Protein AF-A0A371QXH0-F1 (afdb_monomer)

Sequence (104 aa):
MSCVDIQYVRSLCERCRRRGLRQLLCIAACLNVEGMLIYNAEVQVTRDKVSELAKIEVDEETYRAVAGELDGKVVRGYALAAYAAAALCKELVRVLGGRKLPEA

Solvent-accessible surface area (backbone atoms only — not comparable to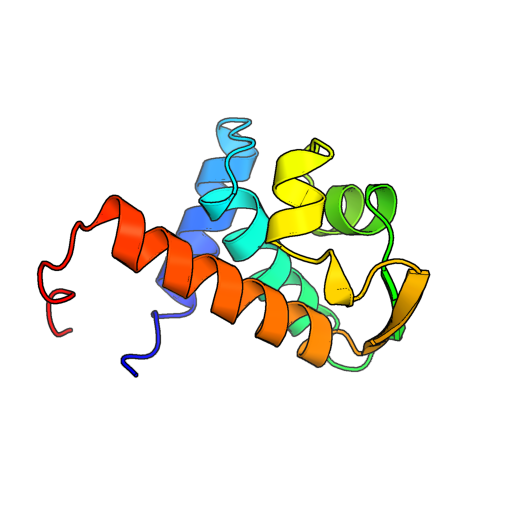 full-atom values): 5547 Å² total; per-residue (Å²): 133,86,80,77,58,67,68,58,38,48,56,46,20,54,53,20,53,78,68,69,46,66,46,56,58,30,48,12,27,19,29,24,53,43,16,54,76,39,35,83,43,80,39,66,35,41,61,67,49,51,18,60,64,35,62,41,76,62,54,70,69,46,36,47,67,39,44,44,95,44,57,76,37,74,41,39,15,44,56,52,12,52,44,8,44,52,38,27,51,55,44,50,46,62,75,54,61,84,54,79,76,81,82,130

Structure (mmCIF, N/CA/C/O backbone):
data_AF-A0A371QXH0-F1
#
_entry.id   AF-A0A371QXH0-F1
#
loop_
_atom_site.group_PDB
_atom_site.id
_atom_site.type_symbol
_atom_site.label_atom_id
_atom_site.label_alt_id
_atom_site.label_comp_id
_atom_site.label_asym_id
_atom_site.label_entity_id
_atom_site.label_seq_id
_atom_site.pdbx_PDB_ins_code
_atom_site.Cartn_x
_atom_site.Cartn_y
_atom_site.Cartn_z
_atom_site.occupancy
_atom_site.B_iso_or_equiv
_atom_site.auth_seq_id
_atom_site.auth_comp_id
_atom_site.auth_asym_id
_atom_site.auth_atom_id
_atom_site.pdbx_PDB_model_num
ATOM 1 N N . MET A 1 1 ? -8.235 -10.683 -18.192 1.00 45.56 1 MET A N 1
ATOM 2 C CA . MET A 1 1 ? -8.206 -9.637 -17.147 1.00 45.56 1 MET A CA 1
ATOM 3 C C . MET A 1 1 ? -8.038 -8.306 -17.849 1.00 45.56 1 MET A C 1
ATOM 5 O O . MET A 1 1 ? -7.051 -8.154 -18.551 1.00 45.56 1 MET A O 1
ATOM 9 N N . SER A 1 2 ? -9.001 -7.392 -17.739 1.00 51.03 2 SER A N 1
ATOM 10 C CA . SER A 1 2 ? -8.832 -6.017 -18.220 1.00 51.03 2 SER A CA 1
ATOM 11 C C . SER A 1 2 ? -7.855 -5.295 -17.294 1.00 51.03 2 SER A C 1
ATOM 13 O O . SER A 1 2 ? -8.090 -5.229 -16.086 1.00 51.03 2 SER A O 1
ATOM 15 N N . CYS A 1 3 ? -6.753 -4.792 -17.840 1.00 57.56 3 CYS A N 1
ATOM 16 C CA . CYS A 1 3 ? -5.841 -3.930 -17.098 1.00 57.56 3 CYS A CA 1
ATOM 17 C C . CYS A 1 3 ? -6.576 -2.632 -16.734 1.00 57.56 3 CYS A C 1
ATOM 19 O O . CYS A 1 3 ? -7.224 -2.034 -17.590 1.00 57.56 3 CYS A O 1
ATOM 21 N N . VAL A 1 4 ? -6.500 -2.203 -15.473 1.00 66.00 4 VAL A N 1
ATOM 22 C CA . VAL A 1 4 ? -6.993 -0.879 -15.070 1.00 66.00 4 VAL A CA 1
ATOM 23 C C . VAL A 1 4 ? -5.960 0.154 -15.516 1.00 66.00 4 VAL A C 1
ATOM 25 O O . VAL A 1 4 ? -4.770 -0.024 -15.258 1.00 66.00 4 VAL A O 1
ATOM 28 N N . ASP A 1 5 ? -6.403 1.217 -16.189 1.00 81.75 5 ASP A N 1
ATOM 29 C CA . ASP A 1 5 ? -5.529 2.300 -16.648 1.00 81.75 5 ASP A CA 1
ATOM 30 C C . ASP A 1 5 ? -4.735 2.909 -15.473 1.00 81.75 5 ASP A C 1
ATOM 32 O O . ASP A 1 5 ? -5.302 3.319 -14.456 1.00 81.75 5 ASP A O 1
ATOM 36 N N . ILE A 1 6 ? -3.408 2.993 -15.609 1.00 81.06 6 ILE A N 1
ATOM 37 C CA . ILE A 1 6 ? -2.522 3.499 -14.553 1.00 81.06 6 ILE A CA 1
ATOM 38 C C . ILE A 1 6 ? -2.794 4.970 -14.192 1.00 81.06 6 ILE A C 1
ATOM 40 O O . ILE A 1 6 ? -2.642 5.353 -13.031 1.00 81.06 6 ILE A O 1
ATOM 44 N N . GLN A 1 7 ? -3.239 5.801 -15.139 1.00 86.31 7 GLN A N 1
ATOM 45 C CA . GLN A 1 7 ? -3.649 7.187 -14.893 1.00 86.31 7 GLN A CA 1
ATOM 46 C C . G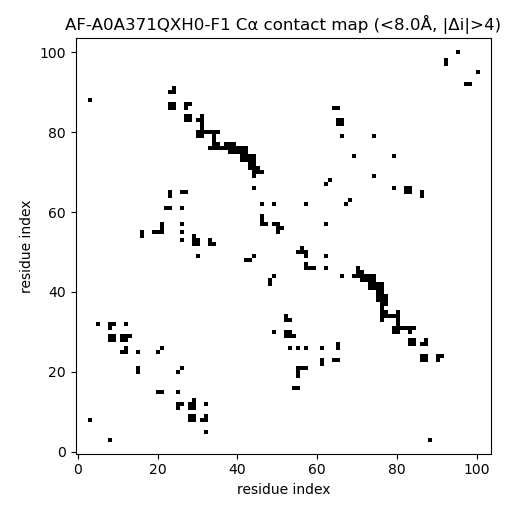LN A 1 7 ? -4.926 7.248 -14.059 1.00 86.31 7 GLN A C 1
ATOM 48 O O . GLN A 1 7 ? -5.046 8.102 -13.174 1.00 86.31 7 GLN A O 1
ATOM 53 N N . TYR A 1 8 ? -5.854 6.311 -14.275 1.00 88.19 8 TYR A N 1
ATOM 54 C CA . TYR A 1 8 ? -7.032 6.178 -13.423 1.00 88.19 8 TYR A CA 1
ATOM 55 C C . TYR A 1 8 ? -6.635 5.799 -11.990 1.00 88.19 8 TYR A C 1
ATOM 57 O O . TYR A 1 8 ? -7.096 6.438 -11.040 1.00 88.19 8 TYR A O 1
ATOM 65 N N . VAL A 1 9 ? -5.737 4.819 -11.819 1.00 90.69 9 VAL A N 1
ATOM 66 C CA . VAL A 1 9 ? -5.261 4.388 -10.489 1.00 90.69 9 VAL A CA 1
ATOM 67 C C . VAL A 1 9 ? -4.534 5.526 -9.760 1.00 90.69 9 VAL A C 1
ATOM 69 O O . VAL A 1 9 ? -4.811 5.779 -8.585 1.00 90.69 9 VAL A O 1
ATOM 72 N N . ARG A 1 10 ? -3.676 6.282 -10.459 1.00 93.25 10 ARG A N 1
ATOM 73 C CA . ARG A 1 10 ? -3.016 7.485 -9.919 1.00 93.25 10 ARG A CA 1
ATOM 74 C C . ARG A 1 10 ? -4.020 8.545 -9.474 1.00 93.25 10 ARG A C 1
ATOM 76 O O . ARG A 1 10 ? -3.993 8.972 -8.321 1.00 93.25 10 ARG A O 1
ATOM 83 N N . SER A 1 11 ? -4.960 8.899 -10.349 1.00 93.50 11 SER A N 1
ATOM 84 C CA . SER A 1 11 ? -6.016 9.877 -10.055 1.00 93.50 11 SER A CA 1
ATOM 85 C C . SER A 1 11 ? -6.893 9.450 -8.874 1.00 93.50 11 SER A C 1
ATOM 87 O O . SER A 1 11 ? -7.352 10.276 -8.083 1.00 93.50 11 SER A O 1
ATOM 89 N N . LEU A 1 12 ? -7.157 8.151 -8.732 1.00 92.12 12 LEU A N 1
ATOM 90 C CA . LEU A 1 12 ? -7.871 7.596 -7.589 1.00 92.12 12 LEU A CA 1
ATOM 91 C C . LEU A 1 12 ? -7.063 7.748 -6.295 1.00 92.12 12 LEU A C 1
ATOM 93 O O . LEU A 1 12 ? -7.598 8.293 -5.330 1.00 92.12 12 LEU A O 1
ATOM 97 N N . CYS A 1 13 ? -5.787 7.352 -6.290 1.00 95.12 13 CYS A N 1
ATOM 98 C CA . CYS A 1 13 ? -4.919 7.509 -5.123 1.00 95.12 13 CYS A CA 1
ATOM 99 C C . CYS A 1 13 ? -4.846 8.970 -4.647 1.00 95.12 13 CYS A C 1
ATOM 101 O O . CYS A 1 13 ? -5.043 9.258 -3.465 1.00 95.12 13 CYS A O 1
ATOM 103 N N . GLU A 1 14 ? -4.627 9.918 -5.562 1.00 95.25 14 GLU A N 1
ATOM 104 C CA . GLU A 1 14 ? -4.560 11.341 -5.217 1.00 95.25 14 GLU A CA 1
ATOM 105 C C . GLU A 1 14 ? -5.864 11.857 -4.608 1.00 95.25 14 GLU A C 1
ATOM 107 O O . GLU A 1 14 ? -5.845 12.568 -3.599 1.00 95.25 14 GLU A O 1
ATOM 112 N N . ARG A 1 15 ? -7.012 11.474 -5.181 1.00 94.94 15 ARG A N 1
ATOM 113 C CA . ARG A 1 15 ? -8.326 11.827 -4.625 1.00 94.94 15 ARG A CA 1
ATOM 114 C C . ARG A 1 15 ? -8.514 11.254 -3.226 1.00 94.94 15 ARG A C 1
ATOM 116 O O . ARG A 1 15 ? -9.024 11.961 -2.360 1.00 94.94 15 ARG A O 1
ATOM 123 N N . CYS A 1 16 ? -8.091 10.015 -2.997 1.00 94.88 16 CYS A N 1
ATOM 124 C CA . CYS A 1 16 ? -8.172 9.384 -1.686 1.00 94.88 16 CYS A CA 1
ATOM 125 C C . CYS A 1 16 ? -7.330 10.118 -0.642 1.00 94.88 16 CYS A C 1
ATOM 127 O O . CYS A 1 16 ? -7.856 10.459 0.416 1.00 94.88 16 CYS A O 1
ATOM 129 N N . ARG A 1 17 ? -6.073 10.448 -0.967 1.00 94.62 17 ARG A N 1
ATOM 130 C CA . ARG A 1 17 ? -5.185 11.228 -0.090 1.00 94.62 17 ARG A CA 1
ATOM 131 C C . ARG A 1 17 ? -5.779 12.595 0.249 1.00 94.62 17 ARG A C 1
ATOM 133 O O . ARG A 1 17 ? -5.896 12.932 1.420 1.00 94.62 17 ARG A O 1
ATOM 140 N N . ARG A 1 18 ? -6.229 13.357 -0.759 1.00 94.12 18 ARG A N 1
ATOM 141 C CA . ARG A 1 18 ? -6.814 14.700 -0.558 1.00 94.12 18 ARG A CA 1
ATOM 142 C C . ARG A 1 18 ? -8.074 14.684 0.307 1.00 94.12 18 ARG A C 1
ATOM 144 O O . ARG A 1 18 ? -8.337 15.649 1.012 1.00 94.12 18 ARG A O 1
ATOM 151 N N . ARG A 1 19 ? -8.867 13.613 0.230 1.00 91.94 19 ARG A N 1
ATOM 152 C CA . ARG A 1 19 ? -10.130 13.467 0.970 1.00 91.94 19 ARG A CA 1
ATOM 153 C C . ARG A 1 19 ? -9.991 12.676 2.274 1.00 91.94 19 ARG A C 1
ATOM 155 O O . ARG A 1 19 ? -10.999 12.476 2.943 1.00 91.94 19 ARG A O 1
ATOM 162 N N . GLY A 1 20 ? -8.791 12.198 2.613 1.00 87.19 20 GLY A N 1
ATOM 163 C CA . GLY A 1 20 ? -8.559 11.356 3.788 1.00 87.19 20 GLY A CA 1
ATOM 164 C C . GLY A 1 20 ? -9.329 10.030 3.760 1.00 87.19 20 GLY A C 1
ATOM 165 O O . GLY A 1 20 ? -9.723 9.531 4.811 1.00 87.19 20 GLY A O 1
ATOM 166 N N . LEU A 1 21 ? -9.593 9.472 2.572 1.00 89.81 21 LEU A N 1
ATOM 167 C CA . LEU A 1 21 ? -10.342 8.220 2.430 1.00 89.81 21 LEU A CA 1
ATOM 168 C C . LEU A 1 21 ? -9.446 7.021 2.753 1.00 89.81 21 LEU A C 1
ATOM 170 O O . LEU A 1 21 ? -8.436 6.799 2.090 1.00 89.81 21 LEU A O 1
ATOM 174 N N . ARG A 1 22 ? -9.869 6.220 3.734 1.00 89.69 22 ARG A N 1
ATOM 175 C CA . ARG A 1 22 ? -9.121 5.067 4.272 1.00 89.69 22 ARG A CA 1
ATOM 176 C C . ARG A 1 22 ? -9.635 3.713 3.776 1.00 89.69 22 ARG A C 1
ATOM 178 O O . ARG A 1 22 ? -9.350 2.682 4.356 1.00 89.69 22 ARG A O 1
ATOM 185 N N . GLN A 1 23 ? -10.447 3.715 2.725 1.00 89.19 23 GLN A N 1
ATOM 186 C CA . GLN A 1 23 ? -11.073 2.498 2.205 1.00 89.19 23 GLN A CA 1
ATOM 187 C C . GLN A 1 23 ? -10.038 1.603 1.511 1.00 89.19 23 GLN A C 1
ATOM 189 O O . GLN A 1 23 ? -9.081 2.109 0.920 1.00 89.19 23 GLN A O 1
ATOM 194 N N . LEU A 1 24 ? -10.28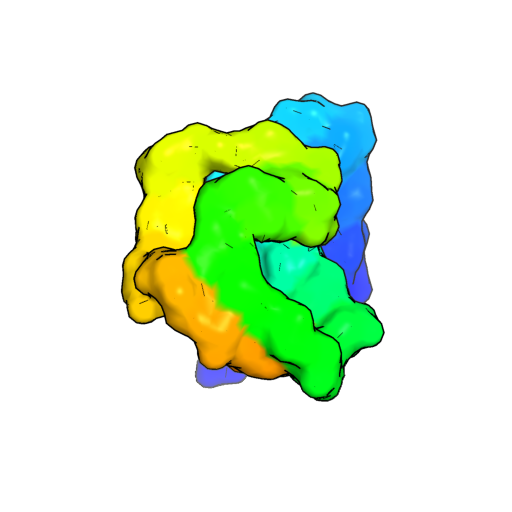2 0.290 1.480 1.00 91.12 24 LEU A N 1
ATOM 195 C CA . LEU A 1 24 ? -9.430 -0.695 0.800 1.00 91.12 24 LEU A CA 1
ATOM 196 C C . LEU A 1 24 ? -9.064 -0.273 -0.624 1.00 91.12 24 LEU A C 1
ATOM 198 O O . LEU A 1 24 ? -7.888 -0.288 -0.985 1.00 91.12 24 LEU A O 1
ATOM 202 N N . LEU A 1 25 ? -10.048 0.187 -1.403 1.00 92.06 25 LEU A N 1
ATOM 203 C CA . LEU A 1 25 ? -9.842 0.670 -2.769 1.00 92.06 25 LEU A CA 1
ATOM 204 C C . LEU A 1 25 ? -8.761 1.767 -2.849 1.00 92.06 25 LEU A C 1
ATOM 206 O O . LEU A 1 25 ? -7.934 1.767 -3.758 1.00 92.06 25 LEU A O 1
ATOM 210 N N . CYS A 1 26 ? -8.752 2.690 -1.887 1.00 93.62 26 CYS A N 1
ATOM 211 C CA . CYS A 1 26 ? -7.802 3.795 -1.822 1.00 93.62 26 CYS A CA 1
ATOM 212 C C . CYS A 1 26 ? -6.390 3.327 -1.484 1.00 93.62 26 CYS A C 1
ATOM 214 O O . CYS A 1 26 ? -5.427 3.731 -2.136 1.00 93.62 26 CYS A O 1
ATOM 216 N N . ILE A 1 27 ? -6.275 2.460 -0.480 1.00 95.44 27 ILE A N 1
ATOM 217 C CA . ILE A 1 27 ? -4.986 1.950 -0.013 1.00 95.44 27 ILE A CA 1
ATOM 218 C C . ILE A 1 27 ? -4.365 1.050 -1.082 1.00 95.44 27 ILE A C 1
ATOM 220 O O . ILE A 1 27 ? -3.197 1.226 -1.417 1.00 95.44 27 ILE A O 1
ATOM 224 N N . ALA A 1 28 ? -5.156 0.178 -1.710 1.00 94.88 28 ALA A N 1
ATOM 225 C CA . ALA A 1 28 ? -4.717 -0.657 -2.822 1.00 94.88 28 ALA A CA 1
ATOM 226 C C . ALA A 1 28 ? -4.269 0.177 -4.039 1.00 94.88 28 ALA A C 1
ATOM 228 O O . ALA A 1 28 ? -3.214 -0.087 -4.615 1.00 94.88 28 ALA A O 1
ATOM 229 N N . ALA A 1 29 ? -5.015 1.228 -4.404 1.00 94.81 29 ALA A N 1
ATOM 230 C CA . ALA A 1 29 ? -4.626 2.122 -5.496 1.00 94.81 29 ALA A CA 1
ATOM 231 C C . ALA A 1 29 ? -3.307 2.853 -5.205 1.00 94.81 29 ALA A C 1
ATOM 233 O O . ALA A 1 29 ? -2.407 2.867 -6.045 1.00 94.81 29 ALA A O 1
ATOM 234 N N . CYS A 1 30 ? -3.163 3.436 -4.011 1.00 96.38 30 CYS A N 1
ATOM 235 C CA . CYS A 1 30 ? -1.937 4.140 -3.646 1.00 96.38 30 CYS A CA 1
ATOM 236 C C . CYS A 1 30 ? -0.735 3.208 -3.535 1.00 96.38 30 CYS A C 1
ATOM 238 O O . CYS A 1 30 ? 0.335 3.542 -4.035 1.00 96.38 30 CYS A O 1
ATOM 240 N N . LEU A 1 31 ? -0.905 2.029 -2.942 1.00 95.56 31 LEU A N 1
ATOM 241 C CA . LEU A 1 31 ? 0.178 1.066 -2.798 1.00 95.56 31 LEU A CA 1
ATOM 242 C C . LEU A 1 31 ? 0.623 0.497 -4.152 1.00 95.56 31 LEU A C 1
ATOM 244 O O . LEU A 1 31 ? 1.815 0.279 -4.358 1.00 95.56 31 LEU A O 1
ATOM 248 N N . ASN A 1 32 ? -0.304 0.329 -5.103 1.00 94.94 32 ASN A N 1
ATOM 249 C CA . ASN A 1 32 ? 0.041 -0.029 -6.476 1.00 94.94 32 ASN A CA 1
ATOM 250 C C . ASN A 1 32 ? 0.925 1.040 -7.140 1.00 94.94 32 ASN A C 1
ATOM 252 O O . ASN A 1 32 ? 1.964 0.708 -7.706 1.00 94.94 32 ASN A O 1
ATOM 256 N N . VAL A 1 33 ? 0.551 2.318 -7.034 1.00 94.81 33 VAL A N 1
ATOM 257 C CA . VAL A 1 33 ? 1.332 3.428 -7.606 1.00 94.81 33 VAL A CA 1
ATOM 258 C C . VAL A 1 33 ? 2.708 3.527 -6.956 1.00 94.81 33 VAL A C 1
ATOM 260 O O . VAL A 1 33 ? 3.717 3.591 -7.654 1.00 94.81 33 VAL A O 1
ATOM 263 N N . GLU A 1 34 ? 2.755 3.533 -5.629 1.00 95.69 34 GLU A N 1
ATOM 264 C CA . GLU A 1 34 ? 3.988 3.759 -4.875 1.00 95.69 34 GLU A CA 1
ATOM 265 C C . GLU A 1 34 ? 4.943 2.578 -5.026 1.00 95.69 34 GLU 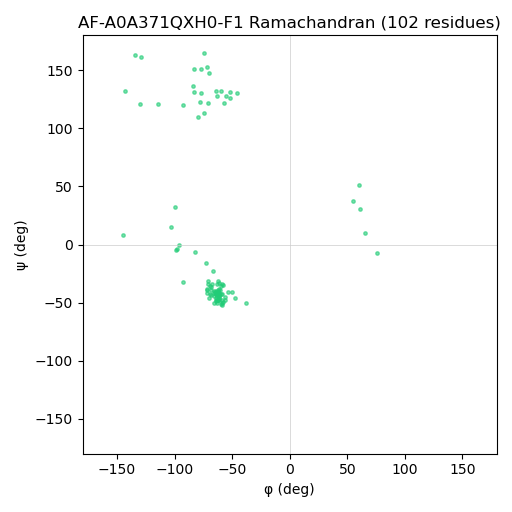A C 1
ATOM 267 O O . GLU A 1 34 ? 6.117 2.788 -5.315 1.00 95.69 34 GLU A O 1
ATOM 272 N N . GLY A 1 35 ? 4.446 1.338 -4.970 1.00 94.50 35 GLY A N 1
ATOM 273 C CA . GLY A 1 35 ? 5.265 0.151 -5.220 1.00 94.50 35 GLY A CA 1
ATOM 274 C C . GLY A 1 35 ? 5.909 0.150 -6.614 1.00 94.50 35 GLY A C 1
ATOM 275 O O . GLY A 1 35 ? 7.054 -0.276 -6.755 1.00 94.50 35 GLY A O 1
ATOM 276 N N . MET A 1 36 ? 5.230 0.698 -7.632 1.00 93.19 36 MET A N 1
ATOM 277 C CA . MET A 1 36 ? 5.813 0.888 -8.967 1.00 93.19 36 MET A CA 1
ATOM 278 C C . MET A 1 36 ? 6.875 1.995 -9.011 1.00 93.19 36 MET A C 1
ATOM 280 O O . MET A 1 36 ? 7.814 1.889 -9.795 1.00 93.19 36 MET A O 1
ATOM 284 N N . LEU A 1 37 ? 6.766 3.042 -8.185 1.00 94.25 37 LEU A N 1
ATOM 285 C CA . LEU A 1 37 ? 7.799 4.083 -8.076 1.00 94.25 37 LEU A CA 1
ATOM 286 C C . LEU A 1 37 ? 9.075 3.549 -7.416 1.00 94.25 37 LEU A C 1
ATOM 288 O O . LEU A 1 37 ? 10.177 3.915 -7.817 1.00 94.25 37 LEU A O 1
ATOM 292 N N . ILE A 1 38 ? 8.929 2.642 -6.450 1.00 94.94 38 ILE A N 1
ATOM 293 C CA . ILE A 1 38 ? 10.046 1.980 -5.765 1.00 94.94 38 ILE A CA 1
ATOM 294 C C . ILE A 1 38 ? 10.323 0.574 -6.317 1.00 94.94 38 ILE A C 1
ATOM 296 O O . ILE A 1 38 ? 10.750 -0.308 -5.578 1.00 94.94 38 ILE A O 1
ATOM 300 N N . TYR A 1 39 ? 10.095 0.362 -7.618 1.00 92.50 39 TYR A N 1
ATOM 301 C CA . TYR A 1 39 ? 10.020 -0.945 -8.290 1.00 92.50 39 TYR A CA 1
ATOM 302 C C . TYR A 1 39 ? 11.026 -2.004 -7.793 1.00 92.50 39 TYR A C 1
ATOM 304 O O . TYR A 1 39 ? 10.629 -3.113 -7.438 1.00 92.50 39 TYR A O 1
ATOM 312 N N . ASN A 1 40 ? 12.318 -1.658 -7.717 1.00 95.94 40 ASN A N 1
ATOM 313 C CA . ASN A 1 40 ? 13.396 -2.571 -7.308 1.00 95.94 40 ASN A CA 1
ATOM 314 C C . ASN A 1 40 ? 13.829 -2.436 -5.839 1.00 95.94 40 ASN A C 1
ATOM 316 O O . ASN A 1 40 ? 14.680 -3.207 -5.395 1.00 95.94 40 ASN A O 1
ATOM 320 N N . ALA A 1 41 ? 13.293 -1.480 -5.080 1.00 97.00 41 ALA A N 1
ATOM 321 C CA . ALA A 1 41 ? 13.646 -1.317 -3.674 1.00 97.00 41 ALA A CA 1
ATOM 322 C C . ALA A 1 41 ? 13.084 -2.473 -2.840 1.00 97.00 41 ALA A C 1
ATOM 324 O O . ALA A 1 41 ? 12.019 -3.012 -3.147 1.00 97.00 41 ALA A O 1
ATOM 325 N N . GLU A 1 42 ? 13.803 -2.843 -1.784 1.00 97.88 42 GLU A N 1
ATOM 326 C CA . GLU A 1 42 ? 13.316 -3.795 -0.789 1.00 97.88 42 GLU A CA 1
ATOM 327 C C . GLU A 1 42 ? 12.450 -3.078 0.243 1.00 97.88 42 GLU A C 1
ATOM 329 O O . GLU A 1 42 ? 12.777 -1.989 0.717 1.00 97.88 42 GLU A O 1
ATOM 334 N N . VAL A 1 43 ? 11.330 -3.702 0.583 1.00 96.69 43 VAL A N 1
ATOM 335 C CA . VAL A 1 43 ? 10.348 -3.196 1.532 1.00 96.69 43 VAL A CA 1
ATOM 336 C C . VAL A 1 43 ? 10.057 -4.300 2.528 1.00 96.69 43 VAL A C 1
ATOM 338 O O . VAL A 1 43 ? 9.590 -5.371 2.141 1.00 96.69 43 VAL A O 1
ATOM 341 N N . GLN A 1 44 ? 10.297 -4.034 3.809 1.00 97.94 44 GLN A N 1
ATOM 342 C CA . GLN A 1 44 ? 9.736 -4.852 4.874 1.00 97.94 44 GLN A CA 1
ATOM 343 C C . GLN A 1 44 ? 8.249 -4.521 4.994 1.00 97.94 44 GLN A C 1
ATOM 345 O O . GLN A 1 44 ? 7.880 -3.396 5.332 1.00 97.94 44 GLN A O 1
ATOM 350 N N . VAL A 1 45 ? 7.392 -5.482 4.664 1.00 97.44 45 VAL A N 1
ATOM 351 C CA . VAL A 1 45 ? 5.948 -5.268 4.639 1.00 97.44 45 VAL A CA 1
ATOM 352 C C . VAL A 1 45 ? 5.411 -5.343 6.059 1.00 97.44 45 VAL A C 1
ATOM 354 O O . VAL A 1 45 ? 5.370 -6.401 6.679 1.00 97.44 45 VAL A O 1
ATOM 357 N N . THR A 1 46 ? 5.008 -4.190 6.570 1.00 97.75 46 THR A N 1
ATOM 358 C CA . THR A 1 46 ? 4.296 -4.032 7.836 1.00 97.75 46 THR A CA 1
ATOM 359 C C . THR A 1 46 ? 3.133 -3.075 7.615 1.00 97.75 46 THR A C 1
ATOM 361 O O . THR A 1 46 ? 3.124 -2.317 6.638 1.00 97.75 46 THR A O 1
ATOM 364 N N . ARG A 1 47 ? 2.162 -3.053 8.531 1.00 97.06 47 ARG A N 1
ATOM 365 C CA . ARG A 1 47 ? 1.054 -2.090 8.467 1.00 97.06 47 ARG A CA 1
ATOM 366 C C . ARG A 1 47 ? 1.552 -0.650 8.423 1.00 97.06 47 ARG A C 1
ATOM 368 O O . ARG A 1 47 ? 1.099 0.128 7.587 1.00 97.06 47 ARG A O 1
ATOM 375 N N . ASP A 1 48 ? 2.523 -0.321 9.269 1.00 97.44 48 ASP A N 1
ATOM 376 C CA . ASP A 1 48 ? 3.102 1.020 9.330 1.00 97.44 48 ASP A CA 1
ATOM 377 C C . ASP A 1 48 ? 3.805 1.372 8.020 1.00 97.44 48 ASP A C 1
ATOM 379 O O . ASP A 1 48 ? 3.627 2.477 7.511 1.00 97.44 48 ASP A O 1
ATOM 383 N N . LYS A 1 49 ? 4.515 0.415 7.404 1.00 97.12 49 LYS A N 1
ATOM 384 C CA . LYS A 1 49 ? 5.160 0.651 6.112 1.00 97.12 49 LYS A CA 1
ATOM 385 C C . LYS A 1 49 ? 4.152 0.826 4.980 1.00 97.12 49 LYS A C 1
ATOM 387 O O . LYS A 1 49 ? 4.341 1.682 4.118 1.00 97.12 49 LYS A O 1
ATOM 392 N N . VAL A 1 50 ? 3.066 0.053 4.978 1.00 96.44 50 VAL A N 1
ATOM 393 C CA . VAL A 1 50 ? 1.969 0.222 4.013 1.00 96.44 50 VAL A CA 1
ATOM 394 C C . VAL A 1 50 ? 1.291 1.581 4.199 1.00 96.44 50 VAL A C 1
ATOM 396 O O . VAL A 1 50 ? 1.042 2.263 3.207 1.00 96.44 50 VAL A O 1
ATOM 399 N N . SER A 1 51 ? 1.057 2.005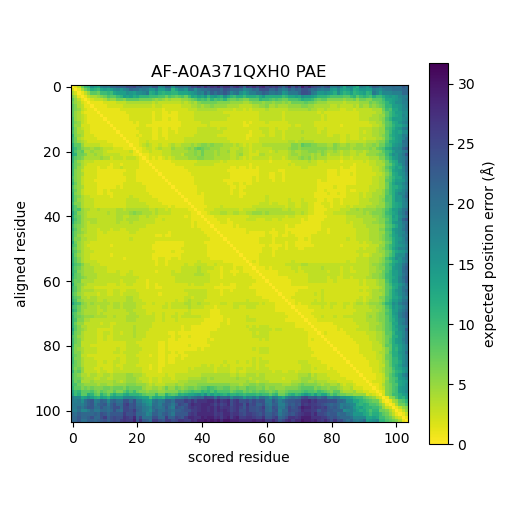 5.442 1.00 96.62 51 SER A N 1
ATOM 400 C CA . SER A 1 51 ? 0.513 3.326 5.786 1.00 96.62 51 SER A CA 1
ATOM 401 C C . SER A 1 51 ? 1.425 4.467 5.325 1.00 96.62 51 SER A C 1
ATOM 403 O O . SER A 1 51 ? 0.969 5.404 4.665 1.00 96.62 51 SER A O 1
ATOM 405 N N . GLU A 1 52 ? 2.732 4.347 5.576 1.00 97.12 52 GLU A N 1
ATOM 406 C CA . GLU A 1 52 ? 3.762 5.296 5.142 1.00 97.12 52 GLU A CA 1
ATOM 407 C C . GLU A 1 52 ? 3.785 5.437 3.613 1.00 97.12 52 GLU A C 1
ATOM 409 O O . GLU A 1 52 ? 3.674 6.548 3.090 1.00 97.12 52 GLU A O 1
ATOM 414 N N . LEU A 1 53 ? 3.873 4.316 2.886 1.00 96.25 53 LEU A N 1
ATOM 415 C CA . LEU A 1 53 ? 3.899 4.309 1.422 1.00 96.25 53 LEU A CA 1
ATOM 416 C C . LEU A 1 53 ? 2.590 4.857 0.848 1.00 96.25 53 LEU A C 1
ATOM 418 O O . LEU A 1 53 ? 2.601 5.747 -0.001 1.00 96.25 53 LEU A O 1
ATOM 422 N N . ALA A 1 54 ? 1.443 4.384 1.341 1.00 94.44 54 ALA A N 1
ATOM 423 C CA . ALA A 1 54 ? 0.141 4.850 0.882 1.00 94.44 54 ALA A CA 1
ATOM 424 C C . ALA A 1 54 ? -0.121 6.321 1.245 1.00 94.44 54 ALA A C 1
ATOM 426 O O . ALA A 1 54 ? -0.890 6.977 0.537 1.00 94.44 54 ALA A O 1
ATOM 427 N N . LYS A 1 55 ? 0.552 6.866 2.270 1.00 95.12 55 LYS A N 1
ATOM 428 C CA . LYS A 1 55 ? 0.283 8.181 2.884 1.00 95.12 55 LYS A CA 1
ATOM 429 C C . LYS A 1 55 ? -1.172 8.302 3.349 1.00 95.12 55 LYS A C 1
ATOM 431 O O . LYS A 1 55 ? -1.809 9.341 3.176 1.00 95.12 55 LYS A O 1
ATOM 436 N N . ILE A 1 56 ? -1.710 7.200 3.863 1.00 94.81 56 ILE A N 1
ATOM 437 C CA . ILE A 1 56 ? -3.083 7.043 4.348 1.00 94.81 56 ILE A CA 1
ATOM 438 C C . ILE A 1 56 ? -2.993 6.137 5.572 1.00 94.81 56 ILE A C 1
ATOM 440 O O . ILE A 1 56 ? -2.34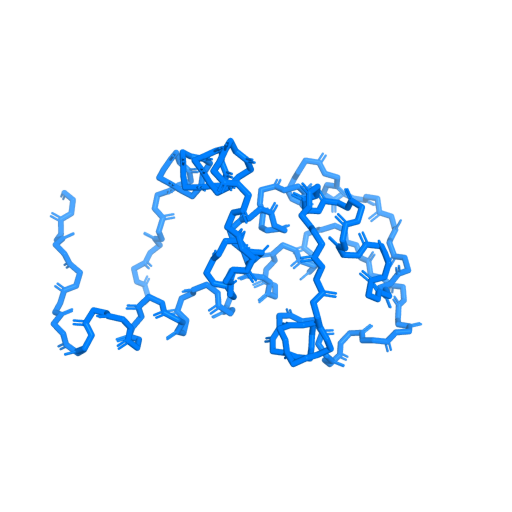8 5.100 5.494 1.00 94.81 56 ILE A O 1
ATOM 444 N N . GLU A 1 57 ? -3.644 6.506 6.675 1.00 93.94 57 GLU A N 1
ATOM 445 C CA . GLU A 1 57 ? -3.736 5.638 7.852 1.00 93.94 57 GLU A CA 1
ATOM 446 C C . GLU A 1 57 ? -4.502 4.354 7.504 1.00 93.94 57 GLU A C 1
ATOM 448 O O . GLU A 1 57 ? -5.607 4.418 6.958 1.00 93.94 57 GLU A O 1
ATOM 453 N N . VAL A 1 58 ? -3.906 3.203 7.817 1.00 94.38 58 VAL A N 1
ATOM 454 C CA . VAL A 1 58 ? -4.425 1.878 7.460 1.00 94.38 58 VAL A CA 1
ATOM 455 C C . VAL A 1 58 ? -4.813 1.124 8.723 1.00 94.38 58 VAL A C 1
ATOM 457 O O . VAL A 1 58 ? -3.968 0.877 9.582 1.00 94.38 58 VAL A O 1
ATOM 460 N N . ASP A 1 59 ? -6.084 0.740 8.821 1.00 94.06 59 ASP A N 1
ATOM 461 C CA . ASP A 1 59 ? -6.565 -0.174 9.856 1.00 94.06 59 ASP A CA 1
ATOM 462 C C . ASP A 1 59 ? -6.149 -1.632 9.580 1.00 94.06 59 ASP A C 1
ATOM 464 O O . ASP A 1 59 ? -5.717 -1.996 8.484 1.00 94.06 59 ASP A O 1
ATOM 468 N N . GLU A 1 60 ? -6.257 -2.482 10.601 1.00 94.31 60 GLU A N 1
ATOM 469 C CA . GLU A 1 60 ? -5.813 -3.878 10.529 1.00 94.31 60 GLU A CA 1
ATOM 470 C C . GLU A 1 60 ? -6.583 -4.690 9.474 1.00 94.31 60 GLU A C 1
ATOM 472 O O . GLU A 1 60 ? -5.982 -5.492 8.763 1.00 94.31 60 GLU A O 1
ATOM 477 N N . GLU A 1 61 ? -7.892 -4.473 9.329 1.00 92.88 61 GLU A N 1
ATOM 478 C CA . GLU A 1 61 ? -8.722 -5.203 8.363 1.00 92.88 61 GLU A CA 1
ATOM 479 C C . GLU A 1 61 ? -8.275 -4.899 6.929 1.00 92.88 6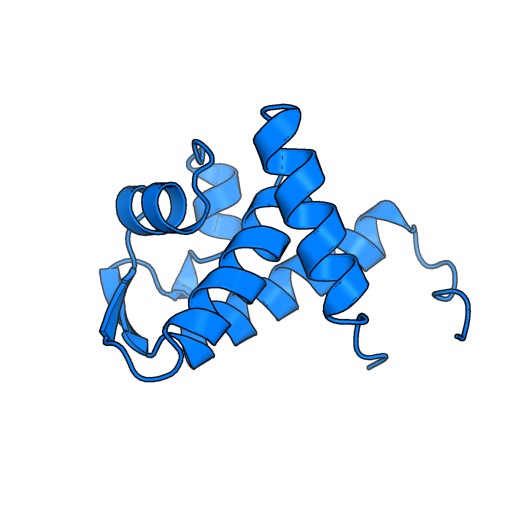1 GLU A C 1
ATOM 481 O O . GLU A 1 61 ? -8.009 -5.806 6.132 1.00 92.88 61 GLU A O 1
ATOM 486 N N . THR A 1 62 ? -8.103 -3.616 6.622 1.00 92.44 62 THR A N 1
ATOM 487 C CA . THR A 1 62 ? -7.652 -3.166 5.310 1.00 92.44 62 THR A CA 1
ATOM 488 C C . THR A 1 62 ? -6.219 -3.607 5.032 1.00 92.44 62 THR A C 1
ATOM 490 O O . THR A 1 62 ? -5.914 -4.050 3.921 1.00 92.44 62 THR A O 1
ATOM 493 N N . TYR A 1 63 ? -5.340 -3.554 6.035 1.00 94.62 63 TYR A N 1
ATOM 494 C CA . TYR A 1 63 ? -3.979 -4.067 5.915 1.00 94.62 63 TYR A CA 1
ATOM 495 C C . TYR A 1 63 ? -3.963 -5.549 5.535 1.00 94.62 63 TYR A C 1
ATOM 497 O O . TYR A 1 63 ? -3.306 -5.934 4.564 1.00 94.62 63 TYR A O 1
ATOM 505 N N . ARG A 1 64 ? -4.732 -6.377 6.250 1.00 94.00 64 ARG A N 1
ATOM 506 C CA . ARG A 1 64 ? -4.823 -7.817 5.979 1.00 94.00 64 ARG A CA 1
ATOM 507 C C . ARG A 1 64 ? -5.347 -8.086 4.572 1.00 94.00 64 ARG A C 1
ATOM 509 O O . ARG A 1 64 ? -4.817 -8.961 3.891 1.00 94.00 64 ARG A O 1
ATOM 516 N N . ALA A 1 65 ? -6.319 -7.307 4.108 1.00 90.88 65 ALA A N 1
ATOM 517 C CA . ALA A 1 65 ? -6.885 -7.470 2.776 1.00 90.88 65 ALA A CA 1
ATOM 518 C C . ALA A 1 65 ? -5.934 -7.049 1.637 1.00 90.88 65 ALA A C 1
ATOM 520 O O . ALA A 1 65 ? -5.968 -7.656 0.566 1.00 90.88 65 ALA A O 1
ATOM 521 N N . VAL A 1 66 ? -5.092 -6.030 1.849 1.00 91.44 66 VAL A N 1
ATOM 522 C CA . VAL A 1 66 ? -4.192 -5.491 0.811 1.00 91.44 66 VAL A CA 1
ATOM 523 C C . VAL A 1 66 ? -2.810 -6.137 0.825 1.00 91.44 66 VAL A C 1
ATOM 525 O O . VAL A 1 66 ? -2.200 -6.236 -0.230 1.00 91.44 66 VAL A O 1
ATOM 528 N N . ALA A 1 67 ? -2.293 -6.556 1.980 1.00 93.50 67 ALA A N 1
ATOM 529 C CA . ALA A 1 67 ? -0.909 -7.018 2.115 1.00 93.50 67 ALA A CA 1
ATOM 530 C C . ALA A 1 67 ? -0.725 -8.171 3.119 1.00 93.50 67 ALA A C 1
ATOM 532 O O . ALA A 1 67 ? 0.410 -8.544 3.408 1.00 93.50 67 ALA A O 1
ATOM 533 N N . GLY A 1 68 ? -1.804 -8.766 3.642 1.00 91.31 68 GLY A N 1
ATOM 534 C CA . GLY A 1 68 ? -1.738 -9.726 4.750 1.00 91.31 68 GLY A CA 1
ATOM 535 C C . GLY A 1 68 ? -0.873 -10.965 4.499 1.00 91.31 68 GLY A C 1
ATOM 536 O O . GLY A 1 68 ? -0.199 -11.419 5.416 1.00 91.31 68 GLY A O 1
ATOM 537 N N . GLU A 1 69 ? -0.821 -11.490 3.271 1.00 92.62 69 GLU A N 1
ATOM 538 C CA . GLU A 1 69 ? 0.054 -12.633 2.937 1.00 92.62 69 GLU A CA 1
ATOM 539 C C . GLU A 1 69 ? 1.541 -12.261 2.864 1.00 92.62 69 GLU A C 1
ATOM 541 O O . GLU A 1 69 ? 2.413 -13.138 2.870 1.00 92.62 69 GLU A O 1
ATOM 546 N N . LEU A 1 70 ? 1.842 -10.967 2.768 1.00 95.44 70 LEU A N 1
ATOM 547 C CA . LEU A 1 70 ? 3.196 -10.434 2.733 1.00 95.44 70 LEU A CA 1
ATOM 548 C C . LEU A 1 70 ? 3.661 -9.942 4.109 1.00 95.44 70 LEU A C 1
ATOM 550 O O . LEU A 1 70 ? 4.823 -9.575 4.232 1.00 95.44 70 LEU A O 1
ATOM 554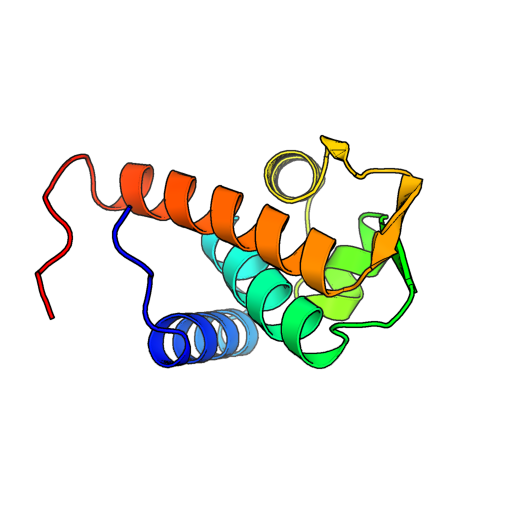 N N . ASP A 1 71 ? 2.800 -9.965 5.129 1.00 96.06 71 ASP A N 1
ATOM 555 C CA . ASP A 1 71 ? 3.089 -9.446 6.468 1.00 96.06 71 ASP A CA 1
ATOM 556 C C . ASP A 1 71 ? 4.401 -10.006 7.042 1.00 96.06 71 ASP A C 1
ATOM 558 O O . ASP A 1 71 ? 4.639 -11.216 7.056 1.00 96.06 71 ASP A O 1
ATOM 562 N N . GLY A 1 72 ? 5.286 -9.102 7.462 1.00 96.62 72 GLY A N 1
ATOM 563 C CA . GLY A 1 72 ? 6.616 -9.401 7.990 1.00 96.62 72 GLY A CA 1
ATOM 564 C C . GLY A 1 72 ? 7.670 -9.792 6.947 1.00 96.62 72 GLY A C 1
ATOM 565 O O . GLY A 1 72 ? 8.847 -9.897 7.297 1.00 96.62 72 GLY A O 1
ATOM 566 N N . LYS A 1 73 ? 7.306 -9.991 5.674 1.00 97.81 73 LYS A N 1
ATOM 567 C CA . LYS A 1 73 ? 8.248 -10.378 4.611 1.00 97.81 73 LYS A CA 1
ATOM 568 C C . LYS A 1 73 ? 8.969 -9.162 4.040 1.00 97.81 73 LYS A C 1
ATOM 570 O O . LYS A 1 73 ? 8.423 -8.062 3.974 1.00 97.81 73 LYS A O 1
ATOM 575 N N . VAL A 1 74 ? 10.187 -9.384 3.552 1.00 98.12 74 VAL A N 1
ATOM 576 C CA . VAL A 1 74 ? 10.896 -8.419 2.706 1.00 98.12 74 VAL A CA 1
ATOM 577 C C . VAL A 1 74 ? 10.597 -8.750 1.249 1.00 98.12 74 VAL A C 1
ATOM 579 O O . VAL A 1 74 ? 10.876 -9.858 0.791 1.00 98.12 74 VAL A O 1
ATOM 582 N N . VAL A 1 75 ? 10.006 -7.805 0.522 1.00 97.38 75 VAL A N 1
ATOM 583 C CA . VAL A 1 75 ? 9.656 -7.962 -0.897 1.00 97.38 75 VAL A CA 1
ATOM 584 C C . VAL A 1 75 ? 10.180 -6.791 -1.716 1.00 97.38 75 VAL A C 1
ATOM 586 O O . VAL A 1 75 ? 10.478 -5.725 -1.182 1.00 97.38 75 VAL A O 1
ATOM 589 N N . ARG A 1 76 ? 10.271 -6.970 -3.034 1.00 97.69 76 ARG A N 1
ATOM 590 C CA . ARG A 1 76 ? 10.553 -5.866 -3.958 1.00 97.69 76 ARG A CA 1
ATOM 591 C C . ARG A 1 76 ? 9.302 -5.009 -4.170 1.00 97.69 76 ARG A C 1
ATOM 593 O O . ARG A 1 76 ? 8.187 -5.537 -4.142 1.00 97.69 76 ARG A O 1
ATOM 600 N N . GLY A 1 77 ? 9.480 -3.718 -4.451 1.00 95.25 77 GLY A N 1
ATOM 601 C CA . GLY A 1 77 ? 8.384 -2.776 -4.716 1.00 95.25 77 GLY A CA 1
ATOM 602 C C . GLY A 1 77 ? 7.374 -3.269 -5.758 1.00 95.25 77 GLY A C 1
ATOM 603 O O . GLY A 1 77 ? 6.168 -3.172 -5.534 1.00 95.25 77 GLY A O 1
ATOM 604 N N . TYR A 1 78 ? 7.839 -3.903 -6.841 1.00 93.56 78 TYR A N 1
ATOM 605 C CA . TYR A 1 78 ? 6.955 -4.470 -7.868 1.00 93.56 78 TYR A CA 1
ATOM 606 C C . TYR A 1 78 ? 6.046 -5.590 -7.342 1.00 93.56 78 TYR A C 1
ATOM 608 O O . TYR A 1 78 ? 4.911 -5.724 -7.794 1.00 93.56 78 TYR A O 1
ATOM 616 N N . ALA A 1 79 ? 6.517 -6.395 -6.384 1.00 93.94 79 ALA A N 1
ATOM 617 C CA . ALA A 1 79 ? 5.731 -7.484 -5.813 1.00 93.94 79 ALA A CA 1
ATOM 618 C C . ALA A 1 79 ? 4.616 -6.918 -4.928 1.00 93.94 79 ALA A C 1
ATOM 620 O O . ALA A 1 79 ? 3.467 -7.343 -5.035 1.00 93.94 79 ALA A O 1
ATOM 621 N N . LEU A 1 80 ? 4.936 -5.891 -4.134 1.00 94.50 80 LEU A N 1
ATOM 622 C CA . LEU A 1 80 ? 3.953 -5.146 -3.349 1.00 94.50 80 LEU A CA 1
ATOM 623 C C . LEU A 1 80 ? 2.919 -4.454 -4.253 1.00 94.50 80 LEU A C 1
ATOM 625 O O . LEU A 1 80 ? 1.720 -4.530 -3.991 1.00 94.50 80 LEU A O 1
ATOM 629 N N . ALA A 1 81 ? 3.365 -3.846 -5.358 1.00 93.56 81 ALA A N 1
ATOM 630 C CA . ALA A 1 81 ? 2.486 -3.203 -6.330 1.00 93.56 81 ALA A CA 1
ATOM 631 C C . ALA A 1 81 ? 1.542 -4.191 -7.026 1.00 93.56 81 ALA A C 1
ATOM 633 O O . ALA A 1 81 ? 0.362 -3.885 -7.209 1.00 93.56 81 ALA A O 1
ATOM 634 N N . ALA A 1 82 ? 2.046 -5.366 -7.412 1.00 91.94 82 ALA A N 1
ATOM 635 C CA . ALA A 1 82 ? 1.251 -6.419 -8.036 1.00 91.94 82 ALA A CA 1
ATOM 636 C C . ALA A 1 82 ? 0.192 -6.966 -7.071 1.00 91.94 82 ALA A C 1
ATOM 638 O O . ALA A 1 82 ? -0.964 -7.159 -7.450 1.00 91.94 82 ALA A O 1
ATOM 639 N N . TYR A 1 83 ? 0.566 -7.148 -5.806 1.00 92.38 83 TYR A N 1
ATOM 640 C CA . TYR A 1 83 ? -0.348 -7.609 -4.771 1.00 92.38 83 TYR A CA 1
ATOM 641 C C . TYR A 1 83 ? -1.459 -6.578 -4.500 1.00 92.38 83 TYR A C 1
ATOM 643 O O . TYR A 1 83 ? -2.647 -6.907 -4.491 1.00 92.38 83 TYR A O 1
ATOM 651 N N . ALA A 1 84 ? -1.088 -5.298 -4.413 1.00 93.50 84 ALA A N 1
ATOM 652 C CA . ALA A 1 84 ? -2.034 -4.193 -4.302 1.00 93.50 84 ALA A CA 1
ATOM 653 C C . ALA A 1 84 ? -2.965 -4.086 -5.524 1.00 93.50 84 ALA A C 1
ATOM 655 O O . ALA A 1 84 ? -4.159 -3.835 -5.366 1.00 93.50 84 ALA A O 1
ATOM 656 N N . ALA A 1 85 ? -2.460 -4.329 -6.739 1.00 90.81 85 ALA A N 1
ATOM 657 C CA . ALA A 1 85 ? -3.285 -4.368 -7.947 1.00 90.81 85 ALA A CA 1
ATOM 658 C C . ALA A 1 85 ? -4.336 -5.484 -7.891 1.00 90.81 85 ALA A C 1
ATOM 660 O O . ALA A 1 85 ? -5.483 -5.263 -8.274 1.00 90.81 85 ALA A O 1
ATOM 661 N N . ALA A 1 86 ? -3.979 -6.668 -7.385 1.00 89.12 86 ALA A N 1
ATOM 662 C CA . ALA A 1 86 ? -4.929 -7.764 -7.221 1.00 89.12 86 ALA A CA 1
ATOM 663 C C . ALA A 1 86 ? -6.051 -7.399 -6.230 1.00 89.12 86 ALA A C 1
ATOM 665 O O . ALA A 1 86 ? -7.230 -7.607 -6.533 1.00 89.12 86 ALA A O 1
ATOM 666 N N . ALA A 1 87 ? -5.702 -6.788 -5.091 1.00 89.75 87 ALA A N 1
ATOM 667 C CA . ALA A 1 87 ? -6.676 -6.289 -4.119 1.00 89.75 87 ALA A CA 1
ATOM 668 C C . ALA A 1 87 ? -7.586 -5.204 -4.724 1.00 89.75 87 ALA A C 1
ATOM 670 O O . ALA A 1 87 ? -8.808 -5.271 -4.583 1.00 89.75 87 ALA A O 1
ATOM 671 N N . LEU A 1 88 ? -7.005 -4.256 -5.470 1.00 89.94 88 LEU A N 1
ATOM 672 C CA . LEU A 1 88 ? -7.738 -3.212 -6.187 1.00 89.94 88 LEU A CA 1
ATOM 673 C C . LEU A 1 88 ? -8.736 -3.810 -7.187 1.00 89.94 88 LEU A C 1
ATOM 675 O O . LEU A 1 88 ? -9.898 -3.416 -7.203 1.00 89.94 88 LEU A O 1
ATOM 679 N N . CYS A 1 89 ? -8.305 -4.778 -7.997 1.00 85.94 89 CYS A N 1
ATOM 680 C CA . CYS A 1 89 ? -9.158 -5.455 -8.972 1.00 85.94 89 CYS A CA 1
ATOM 681 C C . CYS A 1 89 ? -10.327 -6.182 -8.300 1.00 85.94 89 CYS A C 1
ATOM 683 O O . CYS A 1 89 ? -11.469 -6.042 -8.740 1.00 85.94 89 CYS A O 1
ATOM 685 N N . LYS A 1 90 ? -10.065 -6.926 -7.218 1.00 83.69 90 LYS A N 1
ATOM 686 C CA . LYS A 1 90 ? -11.109 -7.622 -6.452 1.00 83.69 90 LYS A CA 1
ATOM 687 C C . LYS A 1 90 ? -12.149 -6.640 -5.915 1.00 83.69 90 LYS A C 1
ATOM 689 O O . LYS A 1 90 ? -13.350 -6.891 -6.012 1.00 83.69 90 LYS A O 1
ATOM 694 N N . GLU A 1 91 ? -11.689 -5.506 -5.399 1.00 85.25 91 GLU A N 1
ATOM 695 C CA . GLU A 1 91 ? -12.560 -4.485 -4.831 1.00 85.25 91 GLU A CA 1
ATOM 696 C C . GLU A 1 91 ? -13.353 -3.724 -5.893 1.00 85.25 91 GLU A C 1
ATOM 698 O O . GLU A 1 91 ? -14.545 -3.490 -5.713 1.00 85.25 91 GLU A O 1
ATOM 703 N N . LEU A 1 92 ? -12.746 -3.409 -7.039 1.00 81.50 92 LEU A N 1
ATOM 704 C CA . LEU A 1 92 ? -13.463 -2.828 -8.174 1.00 81.50 92 LEU A CA 1
ATOM 705 C C . LEU A 1 92 ? -14.576 -3.758 -8.661 1.00 81.50 92 LEU A C 1
ATOM 707 O O . LEU A 1 92 ? -15.686 -3.290 -8.891 1.00 81.50 92 LEU A O 1
ATOM 711 N N . VAL A 1 93 ? -14.328 -5.068 -8.760 1.00 79.56 93 VAL A N 1
ATOM 712 C CA . VAL A 1 93 ? -15.369 -6.046 -9.125 1.00 79.56 93 VAL A CA 1
ATOM 713 C C . VAL A 1 93 ? -16.498 -6.070 -8.091 1.00 79.56 93 VAL A C 1
ATOM 715 O O . VAL A 1 93 ? -17.670 -6.120 -8.469 1.00 79.56 93 VAL A O 1
ATOM 718 N N . ARG A 1 94 ? -16.164 -5.995 -6.796 1.00 79.06 94 ARG A N 1
ATOM 719 C CA . ARG A 1 94 ? -17.142 -5.949 -5.698 1.00 79.06 94 ARG A CA 1
ATOM 720 C C . ARG A 1 94 ? -18.009 -4.690 -5.760 1.00 79.06 94 ARG A C 1
ATOM 722 O O . ARG A 1 94 ? -19.228 -4.788 -5.671 1.00 79.06 94 ARG A O 1
ATOM 729 N N . VAL A 1 95 ? -17.388 -3.523 -5.935 1.00 72.19 95 VAL A N 1
ATOM 730 C CA . VAL A 1 95 ? -18.065 -2.214 -5.959 1.00 72.19 95 VAL A CA 1
ATOM 731 C C . VAL A 1 95 ? -18.878 -2.021 -7.242 1.00 72.19 95 VAL A C 1
ATOM 733 O O . VAL A 1 95 ? -19.985 -1.490 -7.192 1.00 72.19 95 VAL A O 1
ATOM 736 N N . LEU A 1 96 ? -18.367 -2.479 -8.389 1.00 66.62 96 LEU A N 1
ATOM 737 C CA . LEU A 1 96 ? -19.055 -2.398 -9.684 1.00 66.62 96 LEU A CA 1
ATOM 738 C C . LEU A 1 96 ? -20.071 -3.536 -9.900 1.00 66.62 96 LEU A C 1
ATOM 740 O O . LEU A 1 96 ? -20.836 -3.507 -10.865 1.00 66.62 96 LEU A O 1
ATOM 744 N N . GLY A 1 97 ? -20.123 -4.513 -8.989 1.00 55.50 97 GLY A N 1
ATOM 745 C CA . GLY A 1 97 ? -21.211 -5.482 -8.869 1.00 55.50 97 GLY A CA 1
ATOM 746 C C . GLY A 1 97 ? -21.436 -6.338 -10.114 1.00 55.50 97 GLY A C 1
ATOM 747 O O . GLY A 1 97 ? -22.556 -6.393 -10.614 1.00 55.50 97 GLY A O 1
ATOM 748 N N . GLY A 1 98 ? -20.390 -6.969 -10.658 1.00 51.94 98 GLY A N 1
ATOM 749 C CA . GLY A 1 98 ? -20.541 -7.886 -11.800 1.00 51.94 98 GLY A CA 1
ATOM 750 C C . GLY A 1 98 ? -21.017 -7.230 -13.106 1.00 51.94 98 GLY A C 1
ATOM 751 O O . GLY A 1 98 ? -21.320 -7.933 -14.068 1.00 51.94 98 GLY A O 1
ATOM 752 N N . ARG A 1 99 ? -21.067 -5.895 -13.180 1.00 48.66 99 ARG A N 1
ATOM 753 C CA . ARG A 1 99 ? -21.271 -5.178 -14.443 1.00 48.66 99 ARG A CA 1
ATOM 754 C C . ARG A 1 99 ? -19.922 -5.050 -15.142 1.00 48.66 99 ARG A C 1
ATOM 756 O O . ARG A 1 99 ? -18.934 -4.685 -14.505 1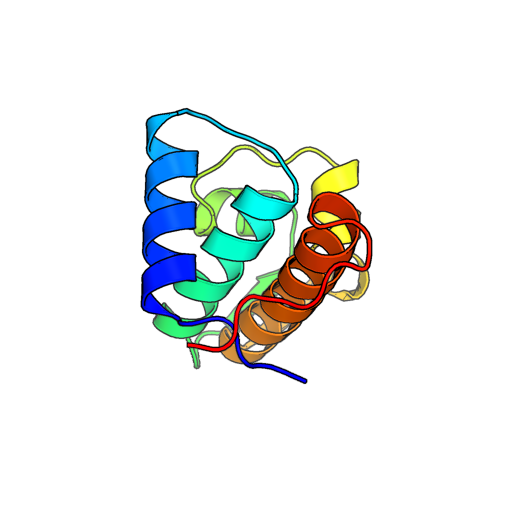.00 48.66 99 ARG A O 1
ATOM 763 N N . LYS A 1 100 ? -19.879 -5.390 -16.438 1.00 43.88 100 LYS A N 1
ATOM 764 C CA . LYS A 1 100 ? -18.690 -5.239 -17.292 1.00 43.88 100 LYS A CA 1
ATOM 765 C C . LYS A 1 100 ? -18.078 -3.853 -17.071 1.00 43.88 100 LYS A C 1
ATOM 767 O O . LYS A 1 100 ? -18.796 -2.855 -17.123 1.00 43.88 100 LYS A O 1
ATOM 772 N N . LEU A 1 101 ? -16.766 -3.815 -16.827 1.00 45.50 101 LEU A N 1
ATOM 773 C CA . LEU A 1 101 ? -15.993 -2.578 -16.913 1.00 45.50 101 LEU A CA 1
ATOM 774 C C . LEU A 1 101 ? -16.286 -1.947 -18.283 1.00 45.50 101 LEU A C 1
ATOM 776 O O . LEU A 1 101 ? -16.269 -2.689 -19.269 1.00 45.50 101 LEU A O 1
ATOM 780 N N . PRO A 1 102 ? -16.607 -0.642 -18.359 1.00 38.41 102 PRO A N 1
ATOM 781 C CA . PRO A 1 102 ? -16.766 0.016 -19.646 1.00 38.41 102 PRO A CA 1
ATOM 782 C C . PRO A 1 102 ? -15.457 -0.155 -20.415 1.00 38.41 102 PRO A C 1
ATOM 784 O O . PRO A 1 102 ? -14.383 0.171 -19.905 1.00 38.41 102 PRO A O 1
ATOM 787 N N . GLU A 1 103 ? -15.557 -0.774 -21.589 1.00 37.53 103 GLU A N 1
ATOM 788 C CA . GLU A 1 103 ? -14.442 -0.908 -22.518 1.00 37.53 103 GLU A CA 1
ATOM 789 C C . GLU A 1 103 ? -13.976 0.509 -22.888 1.00 37.53 103 GLU A C 1
ATOM 791 O O . GLU A 1 103 ? -14.807 1.393 -23.114 1.00 37.53 103 GLU A O 1
ATOM 796 N N . ALA A 1 104 ? -12.660 0.722 -22.810 1.00 37.78 104 ALA A N 1
ATOM 797 C CA . ALA A 1 104 ? -12.004 1.989 -23.118 1.00 37.78 104 ALA A CA 1
ATOM 798 C C . ALA A 1 104 ? -12.084 2.318 -24.612 1.00 37.78 104 ALA A C 1
ATOM 800 O O . ALA A 1 104 ? -12.018 1.363 -25.421 1.00 37.78 104 ALA A O 1
#

Radius of gyration: 12.89 Å; Cα contacts (8 Å, |Δi|>4): 146; chains: 1; bounding box: 35×27×34 Å

pLDDT: mean 87.37, std 15.28, range [37.53, 98.12]

Secondary structure (DSSP, 8-state):
-PPPPHHHHHHHHHHHHHHT--SHHHHHHHHHHHHHHTTTSEEE--HHHHHHHHTS---HHHHHHHHGGGTT-EEEHHHHHHHHHHHHHHHHHHHHTT--PPP-

Organism: NCBI:txid13773

Foldseek 3Di:
DDDDDLVVLVVLLVVCLVVLPADLLNLLSQLLNQLVVQQFDKDQDAQVSSCVSSVHRYDPVSSCLQQVVSHRHIDRSNVSNVSSSVSNVVVCCVVVPVDDDPDD

Nearest PDB structures (foldseek):
  1vol-assembly1_A  TM=2.949E-01  e=5.949E+00  Homo sapiens

Mean predicted aligned error: 5.28 Å